Protein AF-A0A9D2IYS2-F1 (afdb_monomer_lite)

Foldseek 3Di:
DDPVVQVVFWDWDWDWDQDPNDTDIDIDTHGNVNPQDPVNVVVVVVVVVVVVVVVVD

Sequence (57 aa):
MPKDKLIQTAVRVERDQLSHGRLIHVVSLFPEDGKCTPEDKLKTLIDMDLKKEKQCA

Radius of gyration: 14.55 Å; chains: 1; bounding box: 35×20×45 Å

pLDDT: mean 72.69, std 16.92, range [43.03, 96.81]

Structure (mmCIF, N/CA/C/O backbone):
data_AF-A0A9D2IYS2-F1
#
_entry.id   AF-A0A9D2IYS2-F1
#
loop_
_atom_site.group_PDB
_atom_site.id
_atom_site.type_symbol
_atom_site.label_atom_id
_atom_site.label_alt_id
_atom_site.label_comp_id
_atom_site.label_asym_id
_atom_site.label_entity_id
_atom_site.label_seq_id
_atom_site.pdbx_PDB_ins_code
_atom_site.Cartn_x
_atom_site.Cartn_y
_atom_site.Cartn_z
_atom_site.occupancy
_atom_site.B_iso_or_equiv
_atom_site.auth_seq_id
_atom_site.auth_comp_id
_atom_site.auth_asym_id
_atom_site.auth_atom_id
_atom_site.pdbx_PDB_model_num
ATOM 1 N N . MET A 1 1 ? -3.615 7.321 25.836 1.00 43.03 1 MET A N 1
ATOM 2 C CA . MET A 1 1 ? -3.954 6.319 24.803 1.00 43.03 1 MET A CA 1
ATOM 3 C C . MET A 1 1 ? -2.700 6.059 23.975 1.00 43.03 1 MET A C 1
ATOM 5 O O . MET A 1 1 ? -2.190 7.028 23.421 1.00 43.03 1 MET A O 1
ATOM 9 N N . PRO A 1 2 ? -2.126 4.842 23.979 1.00 45.66 2 PRO A N 1
ATOM 10 C CA . PRO A 1 2 ? -0.846 4.568 23.322 1.00 45.66 2 PRO A CA 1
ATOM 11 C C . PRO A 1 2 ? -0.977 4.689 21.798 1.00 45.66 2 PRO A C 1
ATOM 13 O O . PRO A 1 2 ? -1.865 4.079 21.204 1.00 45.66 2 PRO A O 1
ATOM 16 N N . LYS A 1 3 ? -0.102 5.495 21.185 1.00 48.34 3 LYS A N 1
ATOM 17 C CA . LYS A 1 3 ? -0.082 5.834 19.746 1.00 48.34 3 LYS A CA 1
ATOM 18 C C . LYS A 1 3 ? 0.321 4.648 18.855 1.00 48.34 3 LYS A C 1
ATOM 20 O O . LYS A 1 3 ? 0.112 4.680 17.649 1.00 48.34 3 LYS A O 1
ATOM 25 N N . ASP A 1 4 ? 0.806 3.573 19.471 1.00 44.59 4 ASP A N 1
ATOM 26 C CA . ASP A 1 4 ? 1.309 2.370 18.803 1.00 44.59 4 ASP A CA 1
ATOM 27 C C . ASP A 1 4 ? 0.189 1.454 18.279 1.00 44.59 4 ASP A C 1
ATOM 29 O O . ASP A 1 4 ? 0.434 0.567 17.465 1.00 44.59 4 ASP A O 1
ATOM 33 N N . LYS A 1 5 ? -1.065 1.687 18.698 1.00 43.16 5 LYS A N 1
ATOM 34 C CA . LYS A 1 5 ? -2.229 0.920 18.224 1.00 43.16 5 LYS A CA 1
ATOM 35 C C . LYS A 1 5 ? -2.751 1.338 16.849 1.00 43.16 5 LYS A C 1
ATOM 37 O O . LYS A 1 5 ? -3.500 0.572 16.254 1.00 43.16 5 LYS A O 1
ATOM 42 N N . LEU A 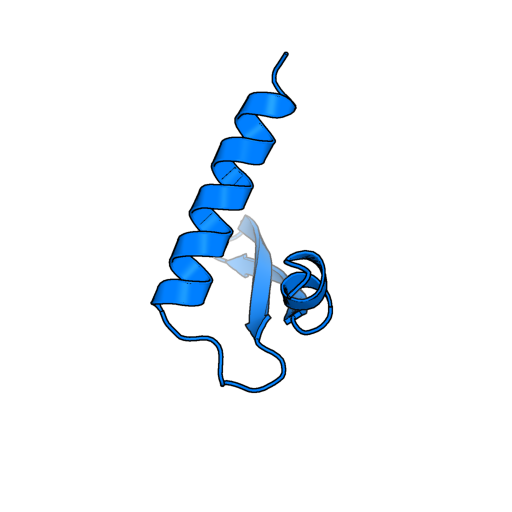1 6 ? -2.360 2.503 16.323 1.00 46.72 6 LEU A N 1
ATOM 43 C CA . LEU A 1 6 ? -2.835 2.951 15.005 1.00 46.72 6 LEU A CA 1
ATOM 44 C C . LEU A 1 6 ? -2.175 2.168 13.854 1.00 46.72 6 LEU A C 1
ATOM 46 O O . LEU A 1 6 ? -2.758 2.021 12.788 1.00 46.72 6 LEU A O 1
ATOM 50 N N . ILE A 1 7 ? -0.984 1.606 14.091 1.00 47.69 7 ILE A N 1
ATOM 51 C CA . ILE A 1 7 ? -0.246 0.793 13.109 1.00 47.69 7 ILE A CA 1
ATOM 52 C C . ILE A 1 7 ? -0.761 -0.661 13.083 1.00 47.69 7 ILE A C 1
ATOM 54 O O . ILE A 1 7 ? -0.509 -1.388 12.127 1.00 47.69 7 ILE A O 1
ATOM 58 N N . GLN A 1 8 ? -1.524 -1.095 14.095 1.00 50.09 8 GLN A N 1
ATOM 59 C CA . GLN A 1 8 ? -2.023 -2.473 14.191 1.00 50.09 8 GLN A CA 1
ATOM 60 C C . GLN A 1 8 ? -3.248 -2.780 13.314 1.00 50.09 8 GLN A C 1
ATOM 62 O O . GLN A 1 8 ? -3.626 -3.942 13.252 1.00 50.09 8 GLN A O 1
ATOM 67 N N . THR A 1 9 ? -3.859 -1.793 12.650 1.00 58.69 9 THR A N 1
ATOM 68 C CA . THR A 1 9 ? -5.110 -1.979 11.879 1.00 58.69 9 THR A CA 1
ATOM 69 C C . THR A 1 9 ? -5.055 -1.310 10.499 1.00 58.69 9 THR A C 1
ATOM 71 O O . THR A 1 9 ? -5.949 -0.569 10.079 1.00 58.69 9 THR A O 1
ATOM 74 N N . ALA A 1 10 ? -3.948 -1.510 9.781 1.00 65.50 10 ALA A N 1
ATOM 75 C CA . ALA 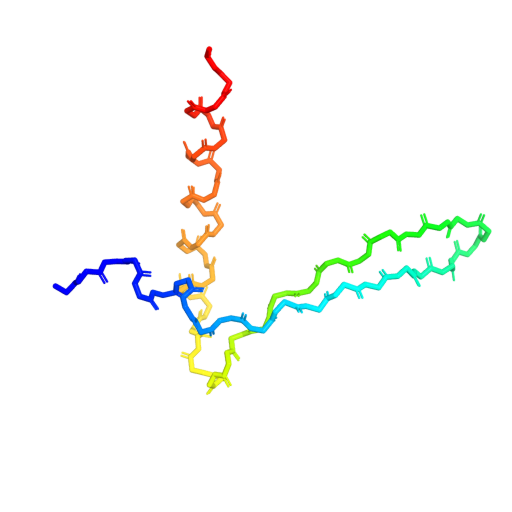A 1 10 ? -3.815 -1.102 8.386 1.00 65.50 10 ALA A CA 1
ATOM 76 C C . ALA A 1 10 ? -3.555 -2.328 7.506 1.00 65.50 10 ALA A C 1
ATOM 78 O O . ALA A 1 10 ? -2.579 -3.054 7.696 1.00 65.50 10 ALA A O 1
A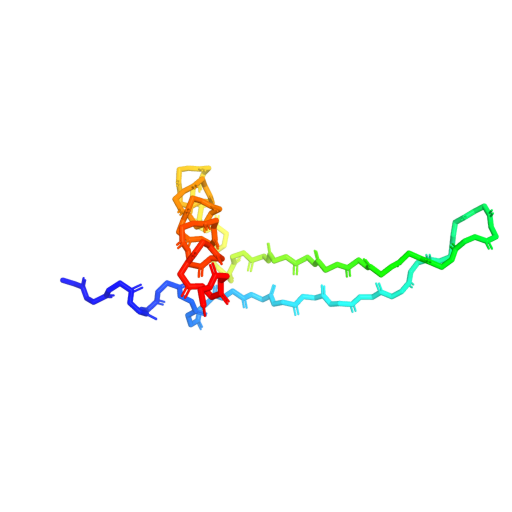TOM 79 N N . VAL A 1 11 ? -4.412 -2.534 6.508 1.00 76.62 11 VAL A N 1
ATOM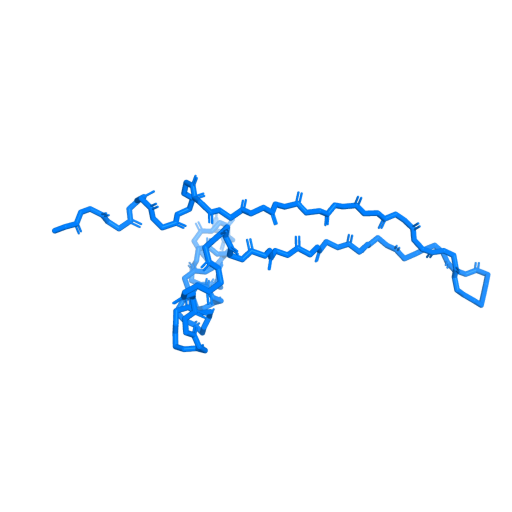 80 C CA . VAL A 1 11 ? -4.240 -3.563 5.486 1.00 76.62 11 VAL A CA 1
ATOM 81 C C . VAL A 1 11 ? -3.214 -3.057 4.477 1.00 76.62 11 VAL A C 1
ATOM 83 O O . VAL A 1 11 ? -3.467 -2.120 3.713 1.00 76.62 11 VAL A O 1
ATOM 86 N N . ARG A 1 12 ? -2.033 -3.676 4.484 1.00 82.81 12 ARG A N 1
ATOM 87 C CA . ARG A 1 12 ? -0.979 -3.441 3.496 1.00 82.81 12 ARG A CA 1
ATOM 88 C C . ARG A 1 12 ? -1.198 -4.358 2.298 1.00 82.81 12 ARG A C 1
ATOM 90 O O . ARG A 1 12 ? -1.267 -5.572 2.453 1.00 82.81 12 ARG A O 1
ATOM 97 N N . VAL A 1 13 ? -1.290 -3.772 1.109 1.00 84.50 13 VAL A N 1
ATOM 98 C CA . VAL A 1 13 ? -1.420 -4.502 -0.157 1.00 84.50 13 VAL A CA 1
ATOM 99 C C . VAL A 1 13 ? -0.263 -4.112 -1.059 1.00 84.50 13 VAL A C 1
ATOM 101 O O . VAL A 1 13 ? -0.086 -2.936 -1.377 1.00 84.50 13 VAL A O 1
ATOM 104 N N . GLU A 1 14 ? 0.513 -5.102 -1.476 1.00 92.31 14 GLU A N 1
ATOM 105 C CA . GLU A 1 14 ? 1.663 -4.931 -2.361 1.00 92.31 14 GLU A CA 1
ATOM 106 C C . GLU A 1 14 ? 1.410 -5.664 -3.669 1.00 92.31 14 GLU A C 1
ATOM 108 O O . GLU A 1 14 ? 0.883 -6.779 -3.676 1.00 92.31 14 GLU A O 1
ATOM 113 N N . ARG A 1 15 ? 1.755 -5.021 -4.783 1.00 94.00 15 ARG A N 1
ATOM 114 C CA . ARG A 1 15 ? 1.637 -5.616 -6.114 1.00 94.00 15 ARG A CA 1
ATOM 115 C C . ARG A 1 15 ? 2.616 -4.986 -7.086 1.00 94.00 15 ARG A C 1
ATOM 117 O O . ARG A 1 15 ? 2.878 -3.786 -7.020 1.00 94.00 15 ARG A O 1
ATOM 124 N N . ASP A 1 16 ? 3.048 -5.784 -8.048 1.00 96.25 16 ASP A N 1
ATOM 125 C CA . ASP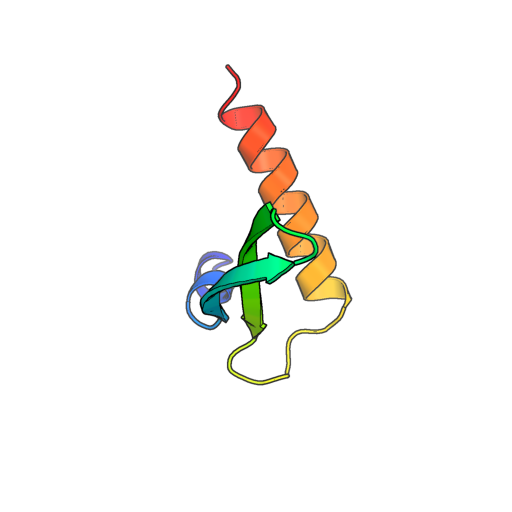 A 1 16 ? 3.804 -5.293 -9.189 1.00 96.25 16 ASP A CA 1
ATOM 126 C C . ASP A 1 16 ? 2.860 -5.026 -10.359 1.00 96.25 16 ASP A C 1
ATOM 128 O O . ASP A 1 16 ? 2.050 -5.873 -10.744 1.00 96.25 16 ASP A O 1
ATOM 132 N N . GLN A 1 17 ? 2.951 -3.827 -10.926 1.00 96.19 17 GLN A N 1
ATOM 133 C CA . GLN A 1 17 ? 2.169 -3.414 -12.080 1.00 96.19 17 GLN A CA 1
ATOM 134 C C . GLN A 1 17 ? 3.094 -3.138 -13.261 1.00 96.19 17 GLN A C 1
ATOM 136 O O . GLN A 1 17 ? 3.948 -2.256 -13.202 1.00 96.19 17 GLN A O 1
ATOM 141 N N . LEU A 1 18 ? 2.896 -3.862 -14.362 1.00 96.81 18 LEU A N 1
ATOM 142 C CA . LEU A 1 18 ? 3.564 -3.557 -15.621 1.00 96.81 18 LEU A CA 1
ATOM 143 C C . LEU A 1 18 ? 2.789 -2.448 -16.344 1.00 96.81 18 LEU A C 1
ATOM 145 O O . LEU A 1 18 ? 1.617 -2.617 -16.675 1.00 96.81 18 LEU A O 1
ATOM 149 N N . SER A 1 19 ? 3.437 -1.315 -16.598 1.00 95.19 19 SER A N 1
ATOM 150 C CA . SER A 1 19 ? 2.859 -0.195 -17.344 1.00 95.19 19 SER A CA 1
ATOM 151 C C . SER A 1 19 ? 3.894 0.383 -18.299 1.00 95.19 19 SER A C 1
ATOM 153 O O . SER A 1 19 ? 5.013 0.687 -17.893 1.00 95.19 19 SER A O 1
ATOM 155 N N . HIS A 1 20 ? 3.545 0.500 -19.584 1.00 95.44 20 HIS A N 1
ATOM 156 C CA . HIS A 1 20 ? 4.442 0.998 -20.639 1.00 95.44 20 HIS A CA 1
ATOM 157 C C . HIS A 1 20 ? 5.834 0.328 -20.648 1.00 95.44 20 HIS A C 1
ATOM 159 O O . HIS A 1 20 ? 6.856 0.988 -20.822 1.00 95.44 20 HIS A O 1
ATOM 165 N N . GLY A 1 2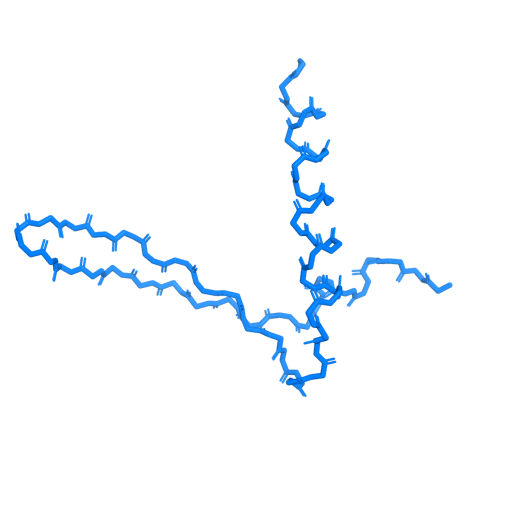1 ? 5.882 -0.989 -20.414 1.00 95.56 21 GLY A N 1
ATOM 166 C CA . GLY A 1 21 ? 7.134 -1.754 -20.362 1.00 95.56 21 GLY A CA 1
ATOM 167 C C . GLY A 1 21 ? 7.983 -1.519 -19.107 1.00 95.56 21 GLY A C 1
ATOM 168 O O . GLY A 1 21 ? 9.106 -2.007 -19.038 1.00 95.56 21 GLY A O 1
ATOM 169 N N . ARG A 1 22 ? 7.468 -0.792 -18.108 1.00 96.25 22 ARG A N 1
ATOM 170 C CA . ARG A 1 22 ? 8.115 -0.589 -16.807 1.00 96.25 22 ARG A CA 1
ATOM 171 C C . ARG A 1 22 ? 7.375 -1.355 -15.726 1.00 96.25 22 ARG A C 1
ATOM 173 O O . ARG A 1 22 ? 6.148 -1.295 -15.654 1.00 96.25 22 ARG A O 1
ATOM 180 N N . LEU A 1 23 ? 8.126 -2.050 -14.879 1.00 96.50 23 LEU A N 1
ATOM 181 C CA . LEU A 1 23 ? 7.589 -2.663 -13.673 1.00 96.50 23 LEU A CA 1
ATOM 182 C C . LEU A 1 23 ? 7.519 -1.604 -12.571 1.00 96.50 23 LEU A C 1
ATOM 184 O O . LEU A 1 23 ? 8.515 -0.948 -12.269 1.00 96.50 23 LEU A O 1
ATOM 188 N N . ILE A 1 24 ? 6.334 -1.417 -12.004 1.00 96.50 24 ILE A N 1
ATOM 189 C CA . ILE A 1 24 ? 6.054 -0.438 -10.959 1.00 96.50 24 ILE A CA 1
ATOM 190 C C . ILE A 1 24 ? 5.655 -1.208 -9.708 1.00 96.50 24 ILE A C 1
ATOM 192 O O . ILE A 1 24 ? 4.642 -1.906 -9.711 1.00 96.50 24 ILE A O 1
ATOM 196 N N . HIS A 1 25 ? 6.430 -1.056 -8.639 1.00 94.06 25 HIS A N 1
ATOM 197 C CA . HIS A 1 25 ? 6.089 -1.634 -7.346 1.00 94.06 25 HIS A CA 1
ATOM 198 C C . HIS A 1 25 ? 5.102 -0.716 -6.620 1.00 94.06 25 HIS A C 1
ATOM 200 O O . HIS A 1 25 ? 5.437 0.414 -6.254 1.00 94.06 25 HIS A O 1
ATOM 206 N N . VAL A 1 26 ? 3.866 -1.180 -6.453 1.00 91.25 26 VAL A N 1
ATOM 207 C CA . VAL A 1 26 ? 2.777 -0.406 -5.855 1.00 91.25 26 VAL A CA 1
ATOM 208 C C . VAL A 1 26 ? 2.507 -0.924 -4.452 1.00 91.25 26 VAL A C 1
ATOM 210 O O . VAL A 1 26 ? 2.074 -2.061 -4.269 1.00 91.25 26 VAL A O 1
ATOM 213 N N . VAL A 1 27 ? 2.688 -0.045 -3.467 1.00 87.88 27 VAL A N 1
ATOM 214 C CA . VAL A 1 27 ? 2.353 -0.303 -2.064 1.00 87.88 27 VAL A CA 1
ATOM 215 C C . VAL A 1 27 ? 1.140 0.542 -1.697 1.00 87.88 27 VAL A C 1
ATOM 217 O O . VAL A 1 27 ? 1.179 1.768 -1.779 1.00 87.88 27 VAL A O 1
ATOM 220 N N . SER A 1 28 ? 0.046 -0.110 -1.318 1.00 80.38 28 SER A N 1
ATOM 221 C CA . SER A 1 28 ? -1.181 0.539 -0.851 1.00 80.38 28 SER A CA 1
ATOM 222 C C . SER A 1 28 ? -1.395 0.254 0.631 1.00 80.38 28 SER A C 1
ATOM 224 O O . SER A 1 28 ? -1.250 -0.882 1.079 1.00 80.38 28 SER A O 1
ATOM 226 N N . LEU A 1 29 ? -1.752 1.291 1.385 1.00 80.06 29 LEU A N 1
ATOM 227 C CA . LEU A 1 29 ? -2.107 1.195 2.797 1.00 80.06 29 LEU A CA 1
ATOM 228 C C . LEU A 1 29 ? -3.576 1.578 2.943 1.00 80.06 29 LEU A C 1
ATOM 230 O O . LEU A 1 29 ? -3.950 2.727 2.698 1.00 80.06 29 LEU A O 1
ATOM 234 N N . PHE A 1 30 ? -4.403 0.608 3.320 1.00 71.44 30 PHE A N 1
ATOM 235 C CA . PHE A 1 30 ? -5.817 0.827 3.583 1.00 71.44 30 PHE A CA 1
ATOM 236 C C . PHE A 1 30 ? -6.073 0.771 5.088 1.00 71.44 30 PHE A C 1
ATOM 238 O O . PHE A 1 30 ? -5.593 -0.145 5.751 1.00 71.44 30 PHE A O 1
ATOM 245 N N . PRO A 1 31 ? -6.832 1.718 5.650 1.00 68.44 31 PRO A N 1
ATOM 246 C CA . PRO A 1 31 ? -7.315 1.582 7.014 1.00 68.44 31 PRO A CA 1
ATOM 247 C C . PRO A 1 31 ? -8.298 0.412 7.086 1.00 68.44 31 PRO A C 1
ATOM 249 O O . PRO A 1 31 ? -9.218 0.339 6.273 1.00 68.44 31 PRO A O 1
ATOM 252 N N . GLU A 1 32 ? -8.119 -0.485 8.051 1.00 68.06 32 GLU A N 1
ATOM 253 C CA . GLU A 1 32 ? -8.896 -1.729 8.148 1.00 68.06 32 GLU A CA 1
ATOM 254 C C . GLU A 1 32 ? -10.395 -1.474 8.392 1.00 68.06 32 GLU A C 1
ATOM 256 O O . GLU A 1 32 ? -11.237 -2.211 7.893 1.00 68.06 32 GLU A O 1
ATOM 261 N N . ASP A 1 33 ? -10.739 -0.350 9.030 1.00 61.66 33 ASP A N 1
ATOM 262 C CA . ASP A 1 33 ? -12.125 -0.011 9.378 1.00 61.66 33 ASP A CA 1
ATOM 263 C C . ASP A 1 33 ? -12.771 1.076 8.501 1.00 61.66 33 ASP A C 1
ATOM 265 O O . ASP A 1 33 ? -13.867 1.542 8.810 1.00 61.66 33 ASP A O 1
ATOM 269 N N . GLY A 1 34 ? -12.100 1.590 7.463 1.00 56.41 34 GLY A N 1
ATOM 270 C CA . GLY A 1 34 ? -12.609 2.746 6.696 1.00 56.41 34 GLY A CA 1
ATOM 271 C C . GLY A 1 34 ? -12.804 4.038 7.520 1.00 56.41 34 GLY A C 1
ATOM 272 O O . GLY A 1 34 ? -13.229 5.056 6.983 1.00 56.41 34 GLY A O 1
ATOM 273 N N . LYS A 1 35 ? -12.461 4.018 8.816 1.00 60.69 35 LYS A N 1
ATOM 274 C CA . LYS A 1 35 ? -12.618 5.113 9.790 1.00 60.69 35 LYS A CA 1
ATOM 275 C C . LYS A 1 35 ? -11.450 6.094 9.833 1.00 60.69 35 LYS A C 1
ATOM 277 O O . LYS A 1 35 ? -11.522 7.080 10.554 1.00 60.69 35 LYS A O 1
ATOM 282 N N . CYS A 1 36 ? -10.371 5.826 9.104 1.00 64.06 36 CYS A N 1
ATOM 283 C CA . CYS A 1 36 ? -9.199 6.695 9.109 1.00 64.06 36 CYS A CA 1
ATOM 284 C C . CYS A 1 36 ? -9.514 7.977 8.341 1.00 64.06 36 CYS A C 1
ATOM 286 O O . CYS A 1 36 ? -9.720 7.953 7.119 1.00 64.06 36 CYS A O 1
ATOM 288 N N . THR A 1 37 ? -9.573 9.088 9.072 1.00 68.69 37 THR A N 1
ATOM 289 C CA . THR A 1 37 ? -9.867 10.390 8.484 1.00 68.69 37 THR A CA 1
ATOM 290 C C . THR A 1 37 ? -8.667 10.879 7.664 1.00 68.69 37 THR A C 1
ATOM 292 O O . THR A 1 37 ? -7.538 10.405 7.839 1.00 68.69 37 THR A O 1
ATOM 295 N N . PRO A 1 38 ? -8.861 11.835 6.740 1.00 71.88 38 PRO A N 1
ATOM 296 C CA . PRO A 1 38 ? -7.747 12.487 6.057 1.00 71.88 38 PRO A CA 1
ATOM 297 C C . PRO A 1 38 ? -6.691 13.052 7.024 1.00 71.88 38 PRO A C 1
ATOM 299 O O . PRO A 1 38 ? -5.505 13.030 6.697 1.00 71.88 38 PRO A O 1
ATOM 302 N N . GLU A 1 39 ? -7.088 13.495 8.225 1.00 74.69 39 GLU A N 1
ATOM 303 C CA . GLU A 1 39 ? -6.138 13.973 9.237 1.00 74.69 39 GLU A CA 1
ATOM 304 C C . GLU A 1 39 ? -5.271 12.851 9.814 1.00 74.69 39 GLU A C 1
ATOM 306 O O . GLU A 1 39 ? -4.078 13.058 10.039 1.00 74.69 39 GLU A O 1
ATOM 311 N N . ASP A 1 40 ? -5.832 11.661 10.031 1.00 73.44 40 ASP A N 1
ATOM 312 C CA . ASP A 1 40 ? -5.072 10.503 10.512 1.00 73.44 40 ASP A CA 1
ATOM 313 C C . ASP A 1 40 ? -4.022 10.061 9.480 1.00 73.44 40 ASP A C 1
ATOM 315 O O . ASP A 1 40 ? -2.881 9.739 9.829 1.00 73.44 40 ASP A O 1
ATOM 319 N N . LYS A 1 41 ? -4.369 10.133 8.187 1.00 70.44 41 LYS A N 1
ATOM 320 C CA . LYS A 1 41 ? -3.425 9.890 7.084 1.00 70.44 41 LYS A CA 1
ATOM 321 C C . LYS A 1 41 ? -2.305 10.928 7.059 1.00 70.44 41 LYS A C 1
ATOM 323 O O . LYS A 1 41 ? -1.141 10.555 6.936 1.00 70.44 41 LYS A O 1
ATOM 328 N N . LEU A 1 42 ? -2.638 12.213 7.208 1.00 79.19 42 LEU A N 1
ATOM 329 C CA . LEU A 1 42 ? -1.649 13.294 7.209 1.00 79.19 42 LEU A CA 1
ATOM 330 C C . LEU A 1 42 ? -0.667 13.161 8.380 1.00 79.19 42 LEU A C 1
ATOM 332 O O . LEU A 1 42 ? 0.539 13.267 8.179 1.00 79.19 42 LEU A O 1
ATOM 336 N N . LYS A 1 43 ? -1.166 12.858 9.583 1.00 78.44 43 LYS A N 1
ATOM 337 C CA . LYS A 1 43 ? -0.315 12.614 10.759 1.00 78.44 43 LYS A CA 1
ATOM 338 C C . LYS A 1 43 ? 0.636 11.442 10.537 1.00 78.44 43 LYS A C 1
ATOM 340 O O . LYS A 1 43 ? 1.816 11.557 10.842 1.00 78.44 43 LYS A O 1
ATOM 345 N N . THR A 1 44 ? 0.145 10.362 9.932 1.00 77.56 44 THR A N 1
ATOM 346 C CA . THR A 1 44 ? 0.969 9.186 9.620 1.00 77.56 44 THR A CA 1
ATOM 347 C C . THR A 1 44 ? 2.093 9.528 8.637 1.00 77.56 44 THR A C 1
ATOM 349 O O . THR A 1 44 ? 3.229 9.110 8.843 1.00 77.56 44 THR A O 1
ATOM 352 N N . LEU A 1 45 ? 1.810 10.320 7.595 1.00 80.25 45 LEU A N 1
ATOM 353 C CA . LEU A 1 45 ? 2.832 10.756 6.635 1.00 80.25 45 LEU A CA 1
ATOM 354 C C . LEU A 1 45 ? 3.903 11.638 7.293 1.00 80.25 45 LEU A C 1
ATOM 356 O O . LEU A 1 45 ? 5.087 11.436 7.039 1.00 80.25 45 LEU A O 1
ATOM 360 N N . ILE A 1 46 ? 3.497 12.558 8.172 1.00 84.50 46 ILE A N 1
ATOM 361 C CA . ILE A 1 46 ? 4.419 13.417 8.928 1.00 84.50 46 ILE A CA 1
ATOM 362 C C . ILE A 1 46 ? 5.294 12.579 9.870 1.00 84.50 46 ILE A C 1
ATOM 364 O O . ILE A 1 46 ? 6.512 12.742 9.890 1.00 84.50 46 ILE A O 1
ATOM 368 N N . ASP A 1 47 ? 4.703 11.640 10.611 1.00 80.06 47 ASP A N 1
ATOM 369 C CA . ASP A 1 47 ? 5.443 10.767 11.528 1.00 80.06 47 ASP A CA 1
ATOM 370 C C . ASP A 1 47 ? 6.451 9.874 10.782 1.00 80.06 47 ASP A C 1
ATOM 372 O O . ASP A 1 47 ? 7.549 9.617 11.282 1.00 80.06 47 ASP A O 1
ATOM 376 N N . MET A 1 48 ? 6.107 9.412 9.574 1.00 77.69 48 MET A N 1
ATOM 377 C CA . MET A 1 48 ? 7.019 8.648 8.718 1.00 77.69 48 MET A CA 1
ATOM 378 C C . MET A 1 48 ? 8.210 9.482 8.238 1.00 77.69 48 MET A C 1
ATOM 380 O O . MET A 1 48 ? 9.325 8.960 8.200 1.00 77.69 48 MET A O 1
ATOM 384 N N . ASP A 1 49 ? 7.990 10.749 7.893 1.00 79.06 49 ASP A N 1
ATOM 385 C CA . ASP A 1 49 ? 9.043 11.663 7.440 1.00 79.06 49 ASP A CA 1
ATOM 386 C C . ASP A 1 49 ? 9.995 12.023 8.593 1.00 79.06 49 ASP A C 1
ATOM 388 O O . ASP A 1 49 ? 11.208 11.827 8.503 1.00 79.06 49 ASP A O 1
ATOM 392 N N . LEU A 1 50 ? 9.434 12.360 9.758 1.00 75.62 50 LEU A N 1
ATOM 393 C CA . LEU A 1 50 ? 10.198 12.603 10.988 1.00 75.62 50 LEU A CA 1
ATOM 394 C C . LEU A 1 50 ? 10.997 11.373 11.441 1.00 75.62 50 LEU A C 1
ATOM 396 O O . LEU A 1 50 ? 12.081 11.494 12.013 1.00 75.62 50 LEU A O 1
ATOM 400 N N . LYS A 1 51 ? 10.472 10.161 11.222 1.00 69.62 51 LYS A N 1
ATOM 401 C CA . LYS A 1 51 ? 11.192 8.917 11.527 1.00 69.62 51 LYS A CA 1
ATOM 402 C C . LYS A 1 51 ? 12.316 8.646 10.528 1.00 69.62 51 LYS A C 1
ATOM 404 O O . LYS A 1 51 ? 13.323 8.061 10.923 1.00 69.62 51 LYS A O 1
ATOM 409 N N . LYS A 1 52 ? 12.169 9.073 9.271 1.00 62.62 52 LYS A N 1
ATOM 410 C CA . LYS A 1 52 ? 13.225 8.976 8.257 1.00 62.62 52 LYS A CA 1
ATOM 411 C C . LYS A 1 52 ? 14.400 9.890 8.567 1.00 62.62 52 LYS A C 1
ATOM 413 O O . LYS A 1 52 ? 15.531 9.421 8.511 1.00 62.62 52 LYS A O 1
ATOM 418 N N . GLU A 1 53 ? 14.151 11.117 9.015 1.00 59.34 53 GLU A N 1
ATOM 419 C CA . GLU A 1 53 ? 15.225 12.009 9.477 1.00 59.34 53 GLU A CA 1
ATOM 420 C C . GLU A 1 53 ? 16.008 11.421 10.661 1.00 59.34 53 GLU A C 1
ATOM 422 O O . GLU A 1 53 ? 17.216 11.592 10.756 1.00 59.34 53 GLU A O 1
ATOM 427 N N . LYS A 1 54 ? 15.352 10.643 11.531 1.00 57.75 54 LYS A N 1
ATOM 428 C CA . LYS A 1 54 ? 16.012 9.955 12.657 1.00 57.75 54 LYS A CA 1
ATOM 429 C C . LYS A 1 54 ? 16.780 8.688 12.270 1.00 57.75 54 LYS A C 1
ATOM 431 O O . LYS A 1 54 ? 17.500 8.154 13.107 1.00 57.75 54 LYS A O 1
ATOM 436 N N . GLN A 1 55 ? 16.589 8.174 11.056 1.00 53.28 55 GLN A N 1
ATOM 437 C CA . GLN A 1 55 ? 17.325 7.023 10.515 1.00 53.28 55 GLN A CA 1
ATOM 438 C C . GLN A 1 55 ? 18.436 7.445 9.542 1.00 53.28 55 GLN A C 1
ATOM 440 O O . GLN A 1 55 ? 19.284 6.624 9.202 1.00 53.28 55 GLN A O 1
ATOM 445 N N . CYS A 1 56 ? 18.453 8.711 9.120 1.00 52.09 56 CYS A N 1
ATOM 446 C CA . CYS A 1 56 ? 19.566 9.346 8.426 1.00 52.09 56 CYS A CA 1
ATOM 447 C C . CYS A 1 56 ? 20.435 10.127 9.428 1.00 52.09 56 CYS A C 1
ATOM 449 O O . CYS A 1 56 ? 20.498 11.352 9.377 1.00 52.09 56 CYS A O 1
ATOM 451 N N . ALA A 1 57 ? 21.080 9.408 10.348 1.00 44.16 57 ALA A N 1
ATOM 452 C CA . ALA A 1 57 ? 22.173 9.894 11.191 1.00 44.16 57 ALA A CA 1
ATOM 453 C C . ALA A 1 57 ? 23.170 8.756 11.430 1.00 44.16 57 ALA A C 1
ATOM 455 O O . ALA A 1 57 ? 22.699 7.616 11.654 1.00 44.16 57 ALA A O 1
#

Secondary structure (DSSP, 8-state):
--GGGSGGGEEEEEEEEEETTEEEEEEEEEETTS---HHHHHHHHHHHHHHHHTT--

Organism: NCBI:txid2838595